Protein AF-A0A352A2P6-F1 (afdb_monomer_lite)

Foldseek 3Di:
DDDDDVVVVVVVVVVVVVVVVVPDDPPPDPPDDDDDDDDDDDDDDDDPDDPDCVDADPLLLQLLVLDDPLLLVLLVCQLVVPDASCVSCVVVVHHSVRSQVSSQVSCCVRVVGRQWDDDVGIHGPPVCSVSSCVSSVD

Structure (mmCIF, N/CA/C/O backbone):
data_AF-A0A352A2P6-F1
#
_entry.id   AF-A0A352A2P6-F1
#
loop_
_atom_site.group_PDB
_atom_site.id
_atom_site.type_symbol
_atom_site.label_atom_id
_atom_site.label_alt_id
_atom_site.label_comp_id
_atom_site.label_asym_id
_atom_site.label_entity_id
_atom_site.label_seq_id
_atom_site.pdbx_PDB_ins_code
_atom_site.Cartn_x
_atom_site.Cartn_y
_atom_site.Cartn_z
_atom_site.occupancy
_atom_site.B_iso_or_equiv
_atom_site.auth_seq_id
_atom_site.auth_comp_id
_atom_site.auth_asym_id
_atom_site.auth_atom_id
_atom_site.pdbx_PDB_model_num
ATOM 1 N N . MET A 1 1 ? -21.070 8.808 -50.508 1.00 51.44 1 MET A N 1
ATOM 2 C CA . MET A 1 1 ? -19.724 9.418 -50.577 1.00 51.44 1 MET A CA 1
ATOM 3 C C . MET A 1 1 ? -19.783 10.719 -49.804 1.00 51.44 1 MET A C 1
ATOM 5 O O . MET A 1 1 ? -20.612 11.552 -50.142 1.00 51.44 1 MET A O 1
ATOM 9 N N . VAL A 1 2 ? -19.013 10.852 -48.725 1.00 57.84 2 VAL A N 1
ATOM 10 C CA . VAL A 1 2 ? -18.949 12.101 -47.951 1.00 57.84 2 VAL A CA 1
ATOM 11 C C . VAL A 1 2 ? -17.943 13.009 -48.652 1.00 57.84 2 VAL A C 1
ATOM 13 O O . VAL A 1 2 ? -16.760 12.684 -48.700 1.00 57.84 2 VAL A O 1
ATOM 16 N N . SER A 1 3 ? -18.416 14.101 -49.248 1.00 70.00 3 SER A N 1
ATOM 17 C CA . SER A 1 3 ? -17.547 15.092 -49.886 1.00 70.00 3 SER A CA 1
ATOM 18 C C . SER A 1 3 ? -17.087 16.097 -48.835 1.00 70.00 3 SER A C 1
ATOM 20 O O . SER A 1 3 ? -17.895 16.839 -48.280 1.00 70.00 3 SER A O 1
ATOM 22 N N . VAL A 1 4 ? -15.790 16.086 -48.534 1.00 69.06 4 VAL A N 1
ATOM 23 C CA . VAL A 1 4 ? -15.173 17.003 -47.570 1.00 69.06 4 VAL A CA 1
ATOM 24 C C . VAL A 1 4 ? -15.085 18.391 -48.205 1.00 69.06 4 VAL A C 1
ATOM 26 O O . VAL A 1 4 ? -14.544 18.545 -49.297 1.00 69.06 4 VAL A O 1
ATOM 29 N N . ASN A 1 5 ? -15.636 19.404 -47.534 1.00 74.88 5 ASN A N 1
ATOM 30 C CA . ASN A 1 5 ? -15.560 20.788 -47.990 1.00 74.88 5 ASN A CA 1
ATOM 31 C C . ASN A 1 5 ? -14.163 21.352 -47.688 1.00 74.88 5 ASN A C 1
ATOM 33 O O . ASN A 1 5 ? -13.818 21.603 -46.531 1.00 74.88 5 ASN A O 1
ATOM 37 N N . GLU A 1 6 ? -13.368 21.545 -48.737 1.00 76.69 6 GLU A N 1
ATOM 38 C CA . GLU A 1 6 ? -11.965 21.963 -48.663 1.00 76.69 6 GLU A CA 1
ATOM 39 C C . GLU A 1 6 ? -11.782 23.320 -47.959 1.00 76.69 6 GLU A C 1
ATOM 41 O O . GLU A 1 6 ? -10.819 23.513 -47.218 1.00 76.69 6 GLU A O 1
ATOM 46 N N . LEU A 1 7 ? -12.754 24.231 -48.090 1.00 79.62 7 LEU A N 1
ATOM 47 C CA . LEU A 1 7 ? -12.721 25.540 -47.429 1.00 79.62 7 LEU A CA 1
ATOM 48 C C . LEU A 1 7 ? -12.891 25.428 -45.909 1.00 79.62 7 LEU A C 1
ATOM 50 O O . LEU A 1 7 ? -12.223 26.135 -45.155 1.00 79.62 7 LEU A O 1
ATOM 54 N N . ALA A 1 8 ? -13.755 24.517 -45.450 1.00 76.69 8 ALA A N 1
ATOM 55 C CA . ALA A 1 8 ? -13.942 24.258 -44.024 1.00 76.69 8 ALA A CA 1
ATOM 56 C C . ALA A 1 8 ? -12.700 23.586 -43.422 1.00 76.69 8 ALA A C 1
ATOM 58 O O . ALA A 1 8 ? -12.266 23.955 -42.333 1.00 76.69 8 ALA A O 1
ATOM 59 N N . LEU A 1 9 ? -12.085 22.660 -44.165 1.00 76.25 9 LEU A N 1
ATOM 60 C CA . LEU A 1 9 ? -10.858 21.987 -43.746 1.00 76.25 9 LEU A CA 1
ATOM 61 C C . LEU A 1 9 ? -9.687 22.972 -43.606 1.00 76.25 9 LEU A C 1
ATOM 63 O O . LEU A 1 9 ? -8.930 22.903 -42.639 1.00 76.25 9 LEU A O 1
ATOM 67 N N . ASN A 1 10 ? -9.565 23.920 -44.538 1.00 79.12 10 ASN A N 1
ATOM 68 C CA . ASN A 1 10 ? -8.521 24.941 -44.496 1.00 79.12 10 ASN A CA 1
ATOM 69 C C . ASN A 1 10 ? -8.717 25.906 -43.312 1.00 79.12 10 ASN A C 1
ATOM 71 O O . ASN A 1 10 ? -7.763 26.234 -42.611 1.00 79.12 10 ASN A O 1
ATOM 75 N N . LYS A 1 11 ? -9.968 26.275 -43.009 1.00 81.38 11 LYS A N 1
ATOM 76 C CA . LYS A 1 11 ? -10.287 27.107 -41.841 1.00 81.38 11 LYS A CA 1
ATOM 77 C C . LYS A 1 11 ? -9.906 26.427 -40.519 1.00 81.38 11 LYS A C 1
ATOM 79 O O . LYS A 1 11 ? -9.210 27.033 -39.711 1.00 81.38 11 LYS A O 1
ATOM 84 N N . ILE A 1 12 ? -10.261 25.149 -40.358 1.00 79.38 12 ILE A N 1
ATOM 85 C CA . ILE A 1 12 ? -9.892 24.351 -39.175 1.00 79.38 12 ILE A CA 1
ATOM 86 C C . ILE A 1 12 ? -8.365 24.243 -39.047 1.00 79.38 12 ILE A C 1
ATOM 88 O O . ILE A 1 12 ? -7.824 24.346 -37.948 1.00 79.38 12 ILE A O 1
ATOM 92 N N . ARG A 1 13 ? -7.651 24.075 -40.168 1.00 80.50 13 ARG A N 1
ATOM 93 C CA . ARG A 1 13 ? -6.183 23.997 -40.181 1.00 80.50 13 ARG A CA 1
ATOM 94 C C . ARG A 1 13 ? -5.528 25.291 -39.689 1.00 80.50 13 ARG A C 1
ATOM 96 O O . ARG A 1 13 ? -4.553 25.215 -38.950 1.00 80.50 13 ARG A O 1
ATOM 103 N N . LEU A 1 14 ? -6.051 26.453 -40.077 1.00 75.62 14 LEU A N 1
ATOM 104 C CA . LEU A 1 14 ? -5.532 27.753 -39.639 1.00 75.62 14 LEU A CA 1
ATOM 105 C C . LEU A 1 14 ? -5.829 28.024 -38.155 1.00 75.62 14 LEU A C 1
ATOM 107 O O . LEU A 1 14 ? -4.942 28.475 -37.436 1.00 75.62 14 LEU A O 1
ATOM 111 N N . GLU A 1 15 ? -7.033 27.691 -37.677 1.00 76.50 15 GLU A N 1
ATOM 112 C CA . GLU A 1 15 ? -7.405 27.843 -36.258 1.00 76.50 15 GLU A CA 1
ATOM 113 C C . GLU A 1 15 ? -6.580 26.926 -35.333 1.00 76.50 15 GLU A C 1
ATOM 115 O O . GLU A 1 15 ? -6.194 27.323 -34.230 1.00 76.50 15 GLU A O 1
ATOM 120 N N . ALA A 1 16 ? -6.244 25.716 -35.794 1.00 76.94 16 ALA A N 1
ATOM 121 C CA . ALA A 1 16 ? -5.379 24.801 -35.052 1.00 76.94 16 ALA A CA 1
ATOM 122 C C . ALA A 1 16 ? -3.936 25.325 -34.903 1.00 76.94 16 ALA A C 1
ATOM 124 O O . ALA A 1 16 ? -3.334 25.130 -33.848 1.00 76.94 16 ALA A O 1
ATOM 125 N N . ILE A 1 17 ? -3.393 26.008 -35.921 1.00 71.94 17 ILE A N 1
ATOM 126 C CA . ILE A 1 17 ? -2.036 26.588 -35.888 1.00 71.94 17 ILE A CA 1
ATOM 127 C C . ILE A 1 17 ? -1.944 27.713 -34.843 1.00 71.94 17 ILE A C 1
ATOM 129 O O . ILE A 1 17 ? -1.036 27.689 -34.016 1.00 71.94 17 ILE A O 1
ATOM 133 N N . ASP A 1 18 ? -2.915 28.634 -34.809 1.00 70.88 18 ASP A N 1
ATOM 134 C CA . ASP A 1 18 ? -2.925 29.757 -33.846 1.00 70.88 18 ASP A CA 1
ATOM 135 C C . ASP A 1 18 ? -2.977 29.276 -32.383 1.00 70.88 18 ASP A C 1
ATOM 137 O O . ASP A 1 18 ? -2.359 29.858 -31.488 1.00 70.88 18 ASP A O 1
ATOM 141 N N . THR A 1 19 ? -3.679 28.167 -32.130 1.00 70.00 19 THR A N 1
ATOM 142 C CA . THR A 1 19 ? -3.797 27.600 -30.779 1.00 70.00 19 THR A CA 1
ATOM 143 C C . THR A 1 19 ? -2.477 26.982 -30.298 1.00 70.00 19 THR A C 1
ATOM 145 O O . THR A 1 19 ? -2.146 27.096 -29.118 1.00 70.00 19 THR A O 1
ATOM 148 N N . GLN A 1 20 ? -1.694 26.361 -31.191 1.00 61.72 20 GLN A N 1
ATOM 149 C CA . GLN A 1 20 ? -0.406 25.749 -30.831 1.00 61.72 20 GLN A CA 1
ATOM 150 C C . GLN A 1 20 ? 0.675 26.788 -30.504 1.00 61.72 20 GLN A C 1
ATOM 152 O O . GLN A 1 20 ? 1.480 26.569 -29.597 1.00 61.72 20 GLN A O 1
ATOM 157 N N . GLU A 1 21 ? 0.668 27.941 -31.175 1.00 61.00 21 GLU A N 1
ATOM 158 C CA . GLU A 1 21 ? 1.630 29.012 -30.886 1.00 61.00 21 GLU A CA 1
ATOM 159 C C . GLU A 1 21 ? 1.379 29.657 -29.513 1.00 61.00 21 GLU A C 1
ATOM 161 O O . GLU A 1 21 ? 2.328 29.943 -28.785 1.00 61.00 21 GLU A O 1
ATOM 166 N N . LYS A 1 22 ? 0.116 29.803 -29.088 1.00 62.59 22 LYS A N 1
ATOM 167 C CA . LYS A 1 22 ? -0.232 30.344 -27.757 1.00 62.59 22 LYS A CA 1
ATOM 168 C C . LYS A 1 22 ? 0.037 29.390 -26.592 1.00 62.59 22 LYS A C 1
ATOM 170 O O . LYS A 1 22 ? 0.152 29.855 -25.460 1.00 62.59 22 LYS A O 1
ATOM 175 N N . LEU A 1 23 ? 0.127 28.083 -26.846 1.00 57.34 23 LEU A N 1
ATOM 176 C CA . LEU A 1 23 ? 0.447 27.073 -25.828 1.00 57.34 23 LEU A CA 1
ATOM 177 C C . LEU A 1 23 ? 1.949 26.777 -25.702 1.00 57.34 23 LEU A C 1
ATOM 179 O O . LEU A 1 23 ? 2.339 25.967 -24.862 1.00 57.34 23 LEU A O 1
ATOM 183 N N . SER A 1 24 ? 2.794 27.415 -26.513 1.00 52.03 24 SER A N 1
ATOM 184 C CA . SER A 1 24 ? 4.243 27.252 -26.408 1.00 52.03 24 SER A CA 1
ATOM 185 C C . SER A 1 24 ? 4.759 27.991 -25.172 1.00 52.03 24 SER A C 1
ATOM 187 O O . SER A 1 24 ? 4.946 29.206 -25.180 1.00 52.03 24 SER A O 1
ATOM 189 N N . ILE A 1 25 ? 4.970 27.247 -24.084 1.00 61.72 25 ILE A N 1
ATOM 190 C CA . ILE A 1 25 ? 5.683 27.732 -22.900 1.00 61.72 25 ILE A CA 1
ATOM 191 C C . ILE A 1 25 ? 7.129 28.002 -23.340 1.00 61.72 25 ILE A C 1
ATOM 193 O O . ILE A 1 25 ? 7.778 27.078 -23.833 1.00 61.72 25 ILE A O 1
ATOM 197 N N . PRO A 1 26 ? 7.661 29.230 -23.205 1.00 58.50 26 PRO A N 1
ATOM 198 C CA . PRO A 1 26 ? 9.073 29.452 -23.463 1.00 58.50 26 PRO A CA 1
ATOM 199 C C . PRO A 1 26 ? 9.874 28.592 -22.485 1.00 58.50 26 PRO A C 1
ATOM 201 O O . PRO A 1 26 ? 9.737 28.744 -21.270 1.00 58.50 26 PRO A O 1
ATOM 204 N N . GLU A 1 27 ? 10.717 27.701 -23.009 1.00 60.84 27 GLU A N 1
ATOM 205 C CA . GLU A 1 27 ? 11.711 26.973 -22.220 1.00 60.84 27 GLU A CA 1
ATOM 206 C C . GLU A 1 27 ? 12.793 27.959 -21.771 1.00 60.84 27 GLU A C 1
ATOM 208 O O . GLU A 1 27 ? 13.907 28.023 -22.292 1.00 60.84 27 GLU A O 1
ATOM 213 N N . ASN A 1 28 ? 12.437 28.797 -20.801 1.00 51.72 28 ASN A N 1
ATOM 214 C CA . ASN A 1 28 ? 13.375 29.631 -20.086 1.00 51.72 28 ASN A CA 1
ATOM 215 C C . ASN A 1 28 ? 14.157 28.725 -19.136 1.00 51.72 28 ASN A C 1
ATOM 217 O O . ASN A 1 28 ? 13.788 28.577 -17.976 1.00 51.72 28 ASN A O 1
ATOM 221 N N . ASN A 1 29 ? 15.192 28.090 -19.690 1.00 53.66 29 ASN A N 1
ATOM 222 C CA . ASN A 1 29 ? 16.421 27.656 -19.034 1.00 53.66 29 ASN A CA 1
ATOM 223 C C . ASN A 1 29 ? 16.285 27.534 -17.505 1.00 53.66 29 ASN A C 1
ATOM 225 O O . ASN A 1 29 ? 16.701 28.434 -16.769 1.00 53.66 29 ASN A O 1
ATOM 229 N N . ILE A 1 30 ? 15.690 26.432 -17.028 1.00 48.19 30 ILE A N 1
ATOM 230 C CA . ILE A 1 30 ? 15.836 26.021 -15.629 1.00 48.19 30 ILE A CA 1
ATOM 231 C C . ILE A 1 30 ? 17.295 25.591 -15.502 1.00 48.19 30 ILE A C 1
ATOM 233 O O . ILE A 1 30 ? 17.663 24.430 -15.679 1.00 48.19 30 ILE A O 1
ATOM 237 N N . GLN A 1 31 ? 18.150 26.578 -15.260 1.00 42.69 31 GLN A N 1
ATOM 238 C CA . GLN A 1 31 ? 19.460 26.330 -14.712 1.00 42.69 31 GLN A CA 1
ATOM 239 C C . GLN A 1 31 ? 19.239 25.603 -13.393 1.00 42.69 31 GLN A C 1
ATOM 241 O O . GLN A 1 31 ? 18.505 26.058 -12.519 1.00 42.69 31 GLN A O 1
ATOM 246 N N . MET A 1 32 ? 19.877 24.447 -13.293 1.00 51.69 32 MET A N 1
ATOM 247 C CA . MET A 1 32 ? 20.247 23.812 -12.045 1.00 51.69 32 MET A CA 1
ATOM 248 C C . MET A 1 32 ? 20.764 24.885 -11.074 1.00 51.69 32 MET A C 1
ATOM 250 O O . MET A 1 32 ? 21.840 25.441 -11.279 1.00 51.69 32 MET A O 1
ATOM 254 N N . ILE A 1 33 ? 19.993 25.193 -10.033 1.00 42.88 33 ILE A N 1
ATOM 255 C CA . ILE A 1 33 ? 20.474 25.956 -8.881 1.00 42.88 33 ILE A CA 1
ATOM 256 C C . ILE A 1 33 ? 19.888 25.313 -7.622 1.00 42.88 33 ILE A C 1
ATOM 258 O O . ILE A 1 33 ? 18.664 25.219 -7.506 1.00 42.88 33 ILE A O 1
ATOM 262 N N . PRO A 1 34 ? 20.729 24.844 -6.685 1.00 48.72 34 PRO A N 1
ATOM 263 C CA . PRO A 1 34 ? 20.264 24.381 -5.392 1.00 48.72 34 PRO A CA 1
ATOM 264 C C . PRO A 1 34 ? 19.812 25.610 -4.603 1.00 48.72 34 PRO A C 1
ATOM 266 O O . PRO A 1 34 ? 20.616 26.493 -4.310 1.00 48.72 34 PRO A O 1
ATOM 269 N N . ILE A 1 35 ? 18.529 25.689 -4.260 1.00 39.94 35 ILE A N 1
ATOM 270 C CA . ILE A 1 35 ? 18.044 26.728 -3.349 1.00 39.94 35 ILE A CA 1
ATOM 271 C C . ILE A 1 35 ? 18.235 26.207 -1.926 1.00 39.94 35 ILE A C 1
ATOM 273 O O . ILE A 1 35 ? 17.332 25.661 -1.302 1.00 39.94 35 ILE A O 1
ATOM 277 N N . PHE A 1 36 ? 19.465 26.365 -1.443 1.00 46.50 36 PHE A N 1
ATOM 278 C CA . PHE A 1 36 ? 19.726 26.642 -0.037 1.00 46.50 36 PHE A CA 1
ATOM 279 C C . PHE A 1 36 ? 19.699 28.160 0.159 1.00 46.50 36 PHE A C 1
ATOM 281 O O . PHE A 1 36 ? 20.408 28.877 -0.546 1.00 46.50 36 PHE A O 1
ATOM 288 N N . SER A 1 37 ? 18.898 28.624 1.118 1.00 39.31 37 SER A N 1
ATOM 289 C CA . SER A 1 37 ? 19.118 29.785 2.004 1.00 39.31 37 SER A CA 1
ATOM 290 C C . SER A 1 37 ? 17.928 29.793 2.984 1.00 39.31 37 SER A C 1
ATOM 292 O O . SER A 1 37 ? 16.806 30.028 2.545 1.00 39.31 37 SER A O 1
ATOM 294 N N . ASN A 1 38 ? 18.033 29.261 4.212 1.00 45.50 38 ASN A N 1
ATOM 295 C CA . ASN A 1 38 ? 18.732 29.804 5.401 1.00 45.50 38 ASN A CA 1
ATOM 296 C C . ASN A 1 38 ? 18.040 31.125 5.834 1.00 45.50 38 ASN A C 1
ATOM 298 O O . ASN A 1 38 ? 17.847 31.981 4.982 1.00 45.50 38 ASN A O 1
ATOM 302 N N . GLU A 1 39 ? 17.586 31.404 7.063 1.00 45.28 39 GLU A N 1
ATOM 303 C CA . GLU A 1 39 ? 17.899 31.019 8.460 1.00 45.28 39 GLU A CA 1
ATOM 304 C C . GLU A 1 39 ? 16.595 31.277 9.281 1.00 45.28 39 GLU A C 1
ATOM 306 O O . GLU A 1 39 ? 15.749 32.050 8.841 1.00 45.28 39 GLU A O 1
ATOM 311 N N . ASP A 1 40 ? 16.222 30.649 10.400 1.00 44.69 40 ASP A N 1
ATOM 312 C CA . ASP A 1 40 ? 16.944 30.245 11.603 1.00 44.69 40 ASP A CA 1
ATOM 313 C C . ASP A 1 40 ? 16.119 29.174 12.345 1.00 44.69 40 ASP A C 1
ATOM 315 O O . ASP A 1 40 ? 14.967 29.430 12.698 1.00 44.69 40 ASP A O 1
ATOM 319 N N . LYS A 1 41 ? 16.709 28.009 12.644 1.00 42.75 41 LYS A N 1
ATOM 320 C CA . LYS A 1 41 ? 16.831 27.473 14.018 1.00 42.75 41 LYS A CA 1
ATOM 321 C C . LYS A 1 41 ? 17.586 26.142 13.984 1.00 42.75 41 LYS A C 1
ATOM 323 O O . LYS A 1 41 ? 17.022 25.090 13.716 1.00 42.75 41 LYS A O 1
ATOM 328 N N . ALA A 1 42 ? 18.882 26.264 14.248 1.00 46.47 42 ALA A N 1
ATOM 329 C CA . ALA A 1 42 ? 19.842 25.249 14.667 1.00 46.47 42 ALA A CA 1
ATOM 330 C C . ALA A 1 42 ? 19.307 23.825 14.913 1.00 46.47 42 ALA A C 1
ATOM 332 O O . ALA A 1 42 ? 18.614 23.595 15.903 1.00 46.47 42 ALA A O 1
ATOM 333 N N . LEU A 1 43 ? 19.795 22.863 14.123 1.00 38.84 43 LEU A N 1
ATOM 334 C CA . LEU A 1 43 ? 20.620 21.784 14.672 1.00 38.84 43 LEU A CA 1
ATOM 335 C C . LEU A 1 43 ? 21.389 21.073 13.551 1.00 38.84 43 LEU A C 1
ATOM 337 O O . LEU A 1 43 ? 20.815 20.374 12.721 1.00 38.84 43 LEU A O 1
ATOM 341 N N . SER A 1 44 ? 22.704 21.263 13.550 1.00 48.69 44 SER A N 1
ATOM 342 C CA . SER A 1 44 ? 23.640 20.383 12.864 1.00 48.69 44 SER A CA 1
ATOM 343 C C . SER A 1 44 ? 23.624 19.023 13.547 1.00 48.69 44 SER A C 1
ATOM 345 O O . SER A 1 44 ? 23.891 18.952 14.744 1.00 48.69 44 SER A O 1
ATOM 347 N N . VAL A 1 45 ? 23.399 17.961 12.781 1.00 44.00 45 VAL A N 1
ATOM 348 C CA . VAL A 1 45 ? 24.124 16.709 12.996 1.00 44.00 45 VAL A CA 1
ATOM 349 C C . VAL A 1 45 ? 24.335 16.053 11.638 1.00 44.00 45 VAL A C 1
ATOM 351 O O . VAL A 1 45 ? 23.433 15.503 11.016 1.00 44.00 45 VAL A O 1
ATOM 354 N N . GLU A 1 46 ? 25.558 16.222 11.158 1.00 49.06 46 GLU A N 1
ATOM 355 C CA . GLU A 1 46 ? 26.309 15.185 10.472 1.00 49.06 46 GLU A CA 1
ATOM 356 C C . GLU A 1 46 ? 25.916 13.768 10.925 1.00 49.06 46 GLU A C 1
ATOM 358 O O . GLU A 1 46 ? 26.016 13.443 12.105 1.00 49.06 46 GLU A O 1
ATOM 363 N N . ASP A 1 47 ? 25.530 12.910 9.979 1.00 40.03 47 ASP A N 1
ATOM 364 C CA . ASP A 1 47 ? 25.881 11.497 10.085 1.00 40.03 47 ASP A CA 1
ATOM 365 C C . ASP A 1 47 ? 26.107 10.880 8.701 1.00 40.03 47 ASP A C 1
ATOM 367 O O . ASP A 1 47 ? 25.197 10.471 7.979 1.00 40.03 47 ASP A O 1
ATOM 371 N N . SER A 1 48 ? 27.383 10.836 8.326 1.00 57.69 48 SER A N 1
ATOM 372 C CA . SER A 1 48 ? 27.886 9.796 7.442 1.00 57.69 48 SER A CA 1
ATOM 373 C C . SER A 1 48 ? 27.943 8.490 8.233 1.00 57.69 48 SER A C 1
ATOM 375 O O . SER A 1 48 ? 28.984 8.197 8.802 1.00 57.69 48 SER A O 1
ATOM 377 N N . CYS A 1 49 ? 26.884 7.683 8.228 1.00 33.78 49 CYS A N 1
ATOM 378 C CA . CYS A 1 49 ? 26.925 6.287 8.682 1.00 33.78 49 CYS A CA 1
ATOM 379 C C . CYS A 1 49 ? 25.844 5.481 7.940 1.00 33.78 49 CYS A C 1
ATOM 381 O O . CYS A 1 49 ? 24.734 5.946 7.737 1.00 33.78 49 CYS A O 1
ATOM 383 N N . ALA A 1 50 ? 26.041 4.249 7.495 1.00 40.91 50 ALA A N 1
ATOM 384 C CA . ALA A 1 50 ? 27.180 3.368 7.605 1.00 40.91 50 ALA A CA 1
ATOM 385 C C . ALA A 1 50 ? 27.112 2.363 6.449 1.00 40.91 50 ALA A C 1
ATOM 387 O O . ALA A 1 50 ? 26.041 1.936 6.007 1.00 40.91 50 ALA A O 1
ATOM 388 N N . ALA A 1 51 ? 28.292 1.970 5.989 1.00 46.84 51 ALA A N 1
ATOM 389 C CA . ALA A 1 51 ? 28.514 0.819 5.143 1.00 46.84 51 ALA A CA 1
ATOM 390 C C . ALA A 1 51 ? 27.891 -0.446 5.766 1.00 46.84 51 ALA A C 1
ATOM 392 O O . ALA A 1 51 ? 28.458 -1.026 6.684 1.00 46.84 51 ALA A O 1
ATOM 393 N N . ASN A 1 52 ? 26.712 -0.842 5.275 1.00 45.00 52 ASN A N 1
ATOM 394 C CA . ASN A 1 52 ? 26.193 -2.220 5.280 1.00 45.00 52 ASN A CA 1
ATOM 395 C C . ASN A 1 52 ? 24.914 -2.343 4.425 1.00 45.00 52 ASN A C 1
ATOM 397 O O . ASN A 1 52 ? 23.906 -2.904 4.838 1.00 45.00 52 ASN A O 1
ATOM 401 N N . LYS A 1 53 ? 24.925 -1.784 3.210 1.00 47.91 53 LYS A N 1
ATOM 402 C CA . LYS A 1 53 ? 23.766 -1.791 2.295 1.00 47.91 53 LYS A CA 1
ATOM 403 C C . LYS A 1 53 ? 24.039 -2.485 0.964 1.00 47.91 53 LYS A C 1
ATOM 405 O O . LYS A 1 53 ? 23.401 -2.189 -0.035 1.00 47.91 53 LYS A 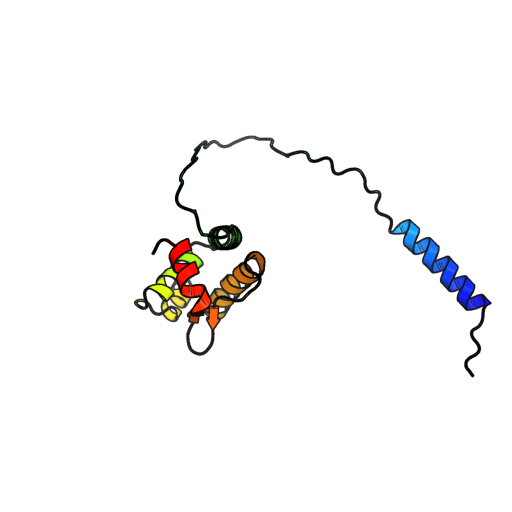O 1
ATOM 410 N N . SER A 1 54 ? 24.985 -3.420 0.932 1.00 45.34 54 SER A N 1
ATOM 411 C CA . SER A 1 54 ? 25.527 -3.968 -0.320 1.00 45.34 54 SER A CA 1
ATOM 412 C C . SER A 1 54 ? 24.576 -4.888 -1.117 1.00 45.34 54 SER A C 1
ATOM 414 O O . SER A 1 54 ? 25.046 -5.630 -1.973 1.00 45.34 54 SER A O 1
ATOM 416 N N . SER A 1 55 ? 23.260 -4.856 -0.875 1.00 54.41 55 SER A N 1
ATOM 417 C CA . SER A 1 55 ? 22.281 -5.594 -1.690 1.00 54.41 55 SER A CA 1
ATOM 418 C C . SER A 1 55 ? 20.862 -5.003 -1.720 1.00 54.41 55 SER A C 1
ATOM 420 O O . SER A 1 55 ? 19.999 -5.578 -2.383 1.00 54.41 55 SER A O 1
ATOM 422 N N . LEU A 1 56 ? 20.574 -3.896 -1.021 1.00 59.38 56 LEU A N 1
ATOM 423 C CA . LEU A 1 56 ? 19.226 -3.317 -1.029 1.00 59.38 56 LEU A CA 1
ATOM 424 C C . LEU A 1 56 ? 19.138 -2.223 -2.087 1.00 59.38 56 LEU A C 1
ATOM 426 O O . LEU A 1 56 ? 19.824 -1.211 -1.997 1.00 59.38 56 LEU A O 1
ATOM 430 N N . SER A 1 57 ? 18.275 -2.442 -3.076 1.00 73.50 57 SER A N 1
ATOM 431 C CA . SER A 1 57 ? 17.935 -1.463 -4.108 1.00 73.50 57 SER A CA 1
ATOM 432 C C . SER A 1 57 ? 17.477 -0.141 -3.491 1.00 73.50 57 SER A C 1
ATOM 434 O O . SER A 1 57 ? 16.661 -0.146 -2.563 1.00 73.50 57 SER A O 1
ATOM 436 N N . ASP A 1 58 ? 17.945 0.974 -4.057 1.00 82.81 58 ASP A N 1
ATOM 437 C CA . ASP A 1 58 ? 17.622 2.343 -3.628 1.00 82.81 58 ASP A CA 1
ATOM 438 C C . ASP A 1 58 ? 16.112 2.576 -3.484 1.00 82.81 58 ASP A C 1
ATOM 440 O O . ASP A 1 58 ? 15.658 3.253 -2.565 1.00 82.81 58 ASP A O 1
ATOM 444 N N . THR A 1 59 ? 15.317 1.911 -4.320 1.00 89.31 59 THR A N 1
ATOM 445 C CA . THR A 1 59 ? 13.855 1.913 -4.282 1.00 89.31 59 THR A CA 1
ATOM 446 C C . THR A 1 59 ? 13.262 1.510 -2.929 1.00 89.31 59 THR A C 1
ATOM 448 O O . THR A 1 59 ? 12.386 2.190 -2.403 1.00 89.31 59 THR A O 1
ATOM 451 N N . TRP A 1 60 ? 13.760 0.428 -2.329 1.00 89.75 60 TRP A N 1
ATOM 452 C CA . TRP A 1 60 ? 13.255 -0.101 -1.055 1.00 89.75 60 TRP A CA 1
ATOM 453 C C . TRP A 1 60 ? 13.663 0.772 0.133 1.00 89.75 60 TRP A C 1
ATOM 455 O O . TRP A 1 60 ? 12.967 0.851 1.145 1.00 89.75 60 TRP A O 1
ATOM 465 N N . ILE A 1 61 ? 14.793 1.460 -0.004 1.00 88.88 61 ILE A N 1
ATOM 466 C CA . ILE A 1 61 ? 15.277 2.430 0.972 1.00 88.88 61 ILE A CA 1
ATOM 467 C C . ILE A 1 61 ? 14.394 3.676 0.942 1.00 88.88 61 ILE A C 1
ATOM 469 O O . ILE A 1 61 ? 13.983 4.150 1.998 1.00 88.88 61 ILE A O 1
ATOM 473 N N . SER A 1 62 ? 14.083 4.176 -0.254 1.00 90.31 62 SER A N 1
ATOM 474 C CA . SER A 1 62 ? 13.154 5.290 -0.445 1.00 90.31 62 SER A CA 1
ATOM 475 C C . SER A 1 62 ? 11.764 4.953 0.085 1.00 90.31 62 SER A C 1
ATOM 477 O O . SER A 1 62 ? 11.222 5.732 0.861 1.00 90.31 62 SER A O 1
ATOM 479 N N . PHE A 1 63 ? 11.254 3.753 -0.216 1.00 92.62 63 PHE A N 1
ATOM 480 C CA . PHE A 1 63 ? 10.005 3.247 0.352 1.00 92.62 63 PHE A CA 1
ATOM 481 C C . PHE A 1 63 ? 10.024 3.268 1.886 1.00 92.62 63 PHE A C 1
ATOM 483 O O . PHE A 1 63 ? 9.143 3.863 2.498 1.00 92.62 63 PHE A 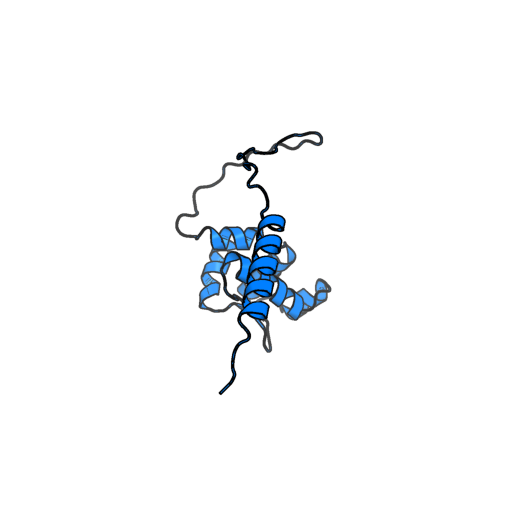O 1
ATOM 490 N N . LYS A 1 64 ? 11.072 2.722 2.523 1.00 90.88 64 LYS A N 1
ATOM 491 C CA . LYS A 1 64 ? 11.219 2.771 3.988 1.00 90.88 64 LYS A CA 1
ATOM 492 C C . LYS A 1 64 ? 11.167 4.202 4.532 1.00 90.88 64 LYS A C 1
ATOM 494 O O . LYS A 1 64 ? 10.547 4.433 5.563 1.00 90.88 64 LYS A O 1
ATOM 499 N N . ASN A 1 65 ? 11.833 5.141 3.864 1.00 90.88 65 ASN A N 1
ATOM 500 C CA . ASN A 1 65 ? 11.885 6.540 4.290 1.00 90.88 65 ASN A CA 1
ATOM 501 C C . ASN A 1 65 ? 10.552 7.280 4.087 1.00 90.88 65 ASN A C 1
ATOM 503 O O . ASN A 1 65 ? 10.305 8.264 4.777 1.00 90.88 65 ASN A O 1
ATOM 507 N N . ALA A 1 66 ? 9.711 6.827 3.155 1.00 92.56 66 ALA A N 1
ATOM 508 C CA . ALA A 1 66 ? 8.377 7.377 2.928 1.00 92.56 66 ALA A CA 1
ATOM 509 C C . ALA A 1 66 ? 7.341 6.871 3.944 1.00 92.56 66 ALA A C 1
ATOM 511 O O . ALA A 1 66 ? 6.294 7.499 4.131 1.00 92.56 66 ALA A O 1
ATOM 512 N N . LEU A 1 67 ? 7.606 5.740 4.605 1.00 92.44 67 LEU A N 1
ATOM 513 C CA . LEU A 1 67 ? 6.710 5.182 5.611 1.00 92.44 67 LEU A CA 1
ATOM 514 C C . LEU A 1 67 ? 6.706 6.015 6.899 1.00 92.44 67 LEU A C 1
ATOM 516 O O . LEU A 1 67 ? 7.737 6.452 7.406 1.00 92.44 67 LEU A O 1
ATOM 520 N N . ASN A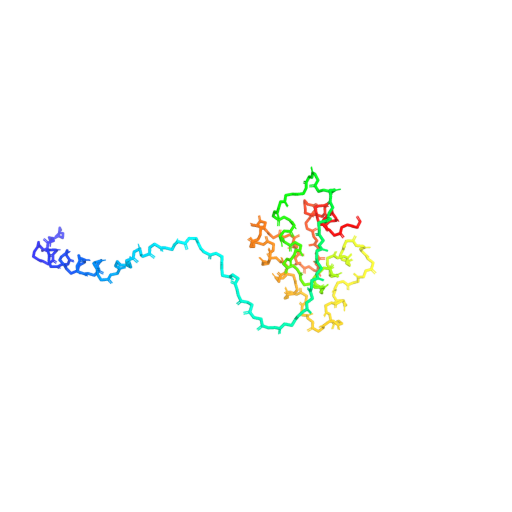 1 68 ? 5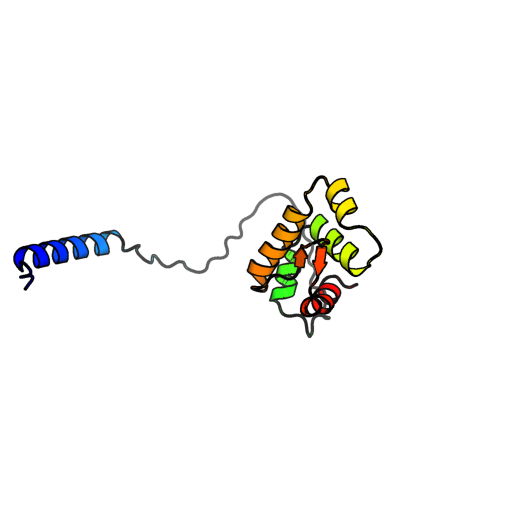.516 6.174 7.467 1.00 91.88 68 ASN A N 1
ATOM 521 C CA . ASN A 1 68 ? 5.304 6.789 8.767 1.00 91.88 68 ASN A CA 1
ATOM 522 C C . ASN A 1 68 ? 5.650 5.814 9.897 1.00 91.88 68 ASN A C 1
ATOM 524 O O . ASN A 1 68 ? 5.630 4.595 9.731 1.00 91.88 68 ASN A O 1
ATOM 528 N N . GLU A 1 69 ? 5.866 6.345 11.100 1.00 90.12 69 GLU A N 1
ATOM 529 C CA . GLU A 1 69 ? 6.151 5.524 12.281 1.00 90.12 69 GLU A CA 1
ATOM 530 C C . GLU A 1 69 ? 5.057 4.472 12.548 1.00 90.12 69 GLU A C 1
ATOM 532 O O . GLU A 1 69 ? 5.358 3.330 12.895 1.00 90.12 69 GLU A O 1
ATOM 537 N N . ILE A 1 70 ? 3.789 4.834 12.337 1.00 90.56 70 ILE A N 1
ATOM 538 C CA . ILE A 1 70 ? 2.645 3.927 12.504 1.00 90.56 70 ILE A CA 1
ATOM 539 C C . ILE A 1 70 ? 2.710 2.775 11.493 1.00 90.56 70 ILE A C 1
ATOM 541 O O . ILE A 1 70 ? 2.515 1.623 11.868 1.00 90.56 70 ILE A O 1
ATOM 545 N N . GLU A 1 71 ? 3.041 3.062 10.236 1.00 92.25 71 GLU A N 1
ATOM 546 C CA . GLU A 1 71 ? 3.130 2.068 9.159 1.00 92.25 71 GLU A CA 1
ATOM 547 C C . GLU A 1 71 ? 4.334 1.137 9.351 1.00 92.25 71 GLU A C 1
ATOM 549 O O . GLU A 1 71 ? 4.226 -0.075 9.184 1.00 92.25 71 GLU A O 1
ATOM 554 N N . ILE A 1 72 ? 5.474 1.676 9.793 1.00 90.88 72 ILE A N 1
ATOM 555 C CA . ILE A 1 72 ? 6.658 0.886 10.157 1.00 90.88 72 ILE A CA 1
ATOM 556 C C . ILE A 1 72 ? 6.327 -0.075 11.305 1.00 90.88 72 ILE A C 1
ATOM 558 O O . ILE A 1 72 ? 6.684 -1.257 11.260 1.00 90.88 72 ILE A O 1
ATOM 562 N N . ARG A 1 73 ? 5.625 0.411 12.336 1.00 90.00 73 ARG A N 1
ATOM 563 C CA . ARG A 1 73 ? 5.162 -0.421 13.456 1.00 90.00 73 ARG A CA 1
ATOM 564 C C . ARG A 1 73 ? 4.146 -1.469 12.997 1.00 90.00 73 ARG A C 1
ATOM 566 O O . ARG A 1 73 ? 4.230 -2.605 13.454 1.00 90.00 73 ARG A O 1
ATOM 573 N N . ALA A 1 74 ? 3.251 -1.120 12.075 1.00 89.75 74 ALA A N 1
ATOM 574 C CA . ALA A 1 74 ? 2.286 -2.038 11.476 1.00 89.75 74 ALA A CA 1
ATOM 575 C C . ALA A 1 74 ? 2.979 -3.181 10.716 1.00 89.75 74 ALA A C 1
ATOM 577 O O . ALA A 1 74 ? 2.718 -4.350 10.989 1.00 89.75 74 ALA A O 1
ATOM 578 N N . LEU A 1 75 ? 3.928 -2.860 9.832 1.00 90.06 75 LEU A N 1
ATOM 579 C CA . LEU A 1 75 ? 4.725 -3.855 9.105 1.00 90.06 75 LEU A CA 1
ATOM 580 C C . LEU A 1 75 ? 5.558 -4.724 10.055 1.00 90.06 75 LEU A C 1
ATOM 582 O O . LEU A 1 75 ? 5.646 -5.937 9.877 1.00 90.06 75 LEU A O 1
ATOM 586 N N . SER A 1 76 ? 6.121 -4.130 11.107 1.00 88.94 76 SER A N 1
ATOM 587 C CA . SER A 1 76 ? 6.850 -4.881 12.135 1.00 88.94 76 SER A CA 1
ATOM 588 C C . SER A 1 76 ? 5.932 -5.854 12.887 1.00 88.94 76 SER A C 1
ATOM 590 O O . SER A 1 76 ? 6.321 -6.994 13.138 1.00 88.94 76 SER A O 1
ATOM 592 N N . ALA A 1 77 ? 4.705 -5.434 13.211 1.00 88.31 77 ALA A N 1
ATOM 593 C CA . ALA A 1 77 ? 3.702 -6.281 13.854 1.00 88.31 77 ALA A CA 1
ATOM 594 C C . ALA A 1 77 ? 3.279 -7.455 12.955 1.00 88.31 77 ALA A C 1
ATOM 596 O O . ALA A 1 77 ? 3.206 -8.588 13.434 1.00 88.31 77 ALA A O 1
ATOM 597 N N . LEU A 1 78 ? 3.085 -7.199 11.656 1.00 88.00 78 LEU A N 1
ATOM 598 C CA . LEU A 1 78 ? 2.787 -8.228 10.656 1.00 88.00 78 LEU A CA 1
ATOM 599 C C . LEU A 1 78 ? 3.892 -9.282 10.555 1.00 88.00 78 LEU A C 1
ATOM 601 O O . LEU A 1 78 ? 3.615 -10.480 10.533 1.00 88.00 78 LEU A O 1
ATOM 605 N N . LEU A 1 79 ? 5.152 -8.846 10.520 1.00 86.94 79 LEU A N 1
ATOM 606 C CA . LEU A 1 79 ? 6.297 -9.745 10.379 1.00 86.94 79 LEU A CA 1
ATOM 607 C C . LEU A 1 79 ? 6.523 -10.631 11.606 1.00 86.94 79 LEU A C 1
ATOM 609 O O . LEU A 1 79 ? 6.974 -11.767 11.458 1.00 86.94 79 LEU A O 1
ATOM 613 N N . GLN A 1 80 ? 6.213 -10.123 12.800 1.00 82.25 80 GLN A N 1
ATOM 614 C CA . GLN A 1 80 ? 6.404 -10.843 14.060 1.00 82.25 80 GLN A CA 1
ATOM 615 C C . GLN A 1 80 ? 5.253 -11.805 14.397 1.00 82.25 80 GLN A C 1
ATOM 617 O O . GLN A 1 80 ? 5.380 -12.556 15.361 1.00 82.25 80 GLN A O 1
ATOM 622 N N . SER A 1 81 ? 4.136 -11.784 13.652 1.00 69.88 81 SER A N 1
ATOM 623 C CA . SER A 1 81 ? 2.942 -12.631 13.863 1.00 69.88 81 SER A CA 1
ATOM 624 C C . SER A 1 81 ? 2.380 -12.638 15.298 1.00 69.88 81 SER A C 1
ATOM 626 O O . SER A 1 81 ? 1.607 -13.520 15.656 1.00 69.88 81 SER A O 1
ATOM 628 N N . ASN A 1 82 ? 2.774 -11.678 16.140 1.00 62.53 82 ASN A N 1
ATOM 629 C CA . ASN A 1 82 ? 2.514 -11.694 17.584 1.00 62.53 82 ASN A CA 1
ATOM 630 C C . ASN A 1 82 ? 1.425 -10.694 18.002 1.00 62.53 82 ASN A C 1
ATOM 632 O O . ASN A 1 82 ? 0.952 -10.714 19.134 1.00 62.53 82 ASN A O 1
ATOM 636 N N . ARG A 1 83 ? 1.040 -9.781 17.108 1.00 70.69 83 ARG A N 1
ATOM 637 C CA . ARG A 1 83 ? 0.047 -8.748 17.397 1.00 70.69 83 ARG A CA 1
ATOM 638 C C . ARG A 1 83 ? -0.996 -8.733 16.290 1.00 70.69 83 ARG A C 1
ATOM 640 O O . ARG A 1 83 ? -0.639 -8.679 15.115 1.00 70.69 83 ARG A O 1
ATOM 647 N N . ASP A 1 84 ? -2.268 -8.750 16.677 1.00 83.19 84 ASP A N 1
ATOM 648 C CA . ASP A 1 84 ? -3.374 -8.576 15.743 1.00 83.19 84 ASP A CA 1
ATOM 649 C C . ASP A 1 84 ? -3.295 -7.188 15.107 1.00 83.19 84 ASP A C 1
ATOM 651 O O . ASP A 1 84 ? -3.442 -6.157 15.768 1.00 83.19 84 ASP A O 1
ATOM 655 N N . ILE A 1 85 ? -3.067 -7.163 13.797 1.00 86.38 85 ILE A N 1
ATOM 656 C CA . ILE A 1 85 ? -2.961 -5.922 13.028 1.00 86.38 85 ILE A CA 1
ATOM 657 C C . ILE A 1 85 ? -4.264 -5.114 13.055 1.00 86.38 85 ILE A C 1
ATOM 659 O O . ILE A 1 85 ? -4.228 -3.886 13.074 1.00 86.38 85 ILE A O 1
ATOM 663 N N . LYS A 1 86 ? -5.406 -5.808 13.155 1.00 85.69 86 LYS A N 1
ATOM 664 C CA . LYS A 1 86 ? -6.733 -5.210 13.354 1.00 85.69 86 LYS A CA 1
ATOM 665 C C . LYS A 1 86 ? -6.773 -4.390 14.641 1.00 85.69 86 LYS A C 1
ATOM 667 O O . LYS A 1 86 ? -7.080 -3.206 14.605 1.00 85.69 86 LYS A O 1
ATOM 672 N N . GLN A 1 87 ? -6.342 -4.991 15.751 1.00 87.06 87 GLN A N 1
ATOM 673 C CA . GLN A 1 87 ? -6.286 -4.311 17.043 1.00 87.06 87 GLN A CA 1
ATOM 674 C C . GLN A 1 87 ? -5.308 -3.130 17.021 1.00 87.06 87 GLN A C 1
ATOM 676 O O . GLN A 1 87 ? -5.602 -2.084 17.588 1.00 87.06 87 GLN A O 1
ATOM 681 N N . PHE A 1 88 ? -4.162 -3.266 16.345 1.00 88.69 88 PHE A N 1
ATOM 682 C CA . PHE A 1 88 ? -3.224 -2.154 16.180 1.00 88.69 88 PHE A CA 1
ATOM 683 C C . PHE A 1 88 ? -3.856 -0.975 15.424 1.00 88.69 88 PHE A C 1
ATOM 685 O O . PHE A 1 88 ? -3.678 0.171 15.834 1.00 88.69 88 PHE A O 1
ATOM 692 N N . ALA A 1 89 ? -4.586 -1.239 14.340 1.00 88.38 89 ALA A N 1
ATOM 693 C CA . ALA A 1 89 ? -5.265 -0.202 13.570 1.00 88.38 89 ALA A CA 1
ATOM 694 C C . ALA A 1 89 ? -6.340 0.503 14.424 1.00 88.38 89 ALA A C 1
ATOM 696 O O . ALA A 1 89 ? -6.318 1.732 14.545 1.00 88.38 89 ALA A O 1
ATOM 697 N N . ASP A 1 90 ? -7.166 -0.275 15.133 1.00 88.75 90 ASP A N 1
ATOM 698 C CA . ASP A 1 90 ? -8.198 0.230 16.047 1.00 88.75 90 ASP A CA 1
ATOM 699 C C . ASP A 1 90 ? -7.608 1.091 17.182 1.00 88.75 90 ASP A C 1
ATOM 701 O O . ASP A 1 90 ? -8.121 2.171 17.477 1.00 88.75 90 ASP A O 1
ATOM 705 N N . GLU A 1 91 ? -6.497 0.659 17.794 1.00 89.62 91 GLU A N 1
ATOM 706 C CA . GLU A 1 91 ? -5.783 1.401 18.849 1.00 89.62 91 GLU A CA 1
ATOM 707 C C . GLU A 1 91 ? -5.258 2.759 18.365 1.00 89.62 91 GLU A C 1
ATOM 709 O O . GLU A 1 91 ? -5.237 3.726 19.128 1.00 89.62 91 GLU A O 1
ATOM 714 N N . ASN A 1 92 ? -4.828 2.836 17.104 1.00 87.38 92 ASN A N 1
ATOM 715 C CA . ASN A 1 92 ? -4.335 4.070 16.495 1.00 87.38 92 ASN A CA 1
ATOM 716 C C . ASN A 1 92 ? -5.464 4.910 15.867 1.00 87.38 92 ASN A C 1
ATOM 718 O O . ASN A 1 92 ? -5.192 5.997 15.359 1.00 87.38 92 ASN A O 1
ATOM 722 N N . GLY A 1 93 ? -6.719 4.444 15.918 1.00 88.88 93 GLY A N 1
ATOM 723 C CA . GLY A 1 93 ? -7.876 5.134 15.345 1.00 88.88 93 GLY A CA 1
ATOM 724 C C . GLY A 1 93 ? -7.866 5.187 13.815 1.00 88.88 93 GLY A C 1
ATOM 725 O O . GLY A 1 93 ? -8.409 6.128 13.236 1.00 88.88 93 GLY A O 1
ATOM 726 N N . ILE A 1 94 ? -7.222 4.215 13.164 1.00 89.56 94 ILE A N 1
ATOM 727 C CA . ILE A 1 94 ? -7.080 4.132 11.707 1.00 89.56 94 ILE A CA 1
ATOM 728 C C . ILE A 1 94 ? -7.807 2.877 11.225 1.00 89.56 94 ILE A C 1
ATOM 730 O O . ILE A 1 94 ? -7.701 1.818 11.835 1.00 89.56 94 ILE A O 1
ATOM 734 N N . MET A 1 95 ? -8.540 2.983 10.118 1.00 88.88 95 MET A N 1
ATOM 735 C CA . MET A 1 95 ? -9.142 1.815 9.470 1.00 88.88 95 MET A CA 1
ATOM 736 C C . MET A 1 95 ? -8.052 0.951 8.832 1.00 88.88 95 MET A C 1
ATOM 738 O O . MET A 1 95 ? -7.149 1.480 8.182 1.00 88.88 95 MET A O 1
ATOM 742 N N . LEU A 1 96 ? -8.137 -0.370 8.996 1.00 88.75 96 LEU A N 1
ATOM 743 C CA . LEU A 1 96 ? -7.130 -1.297 8.474 1.00 88.75 96 LEU A CA 1
ATOM 744 C C . LEU A 1 96 ? -6.958 -1.158 6.952 1.00 88.75 96 LEU A C 1
ATOM 746 O O . LEU A 1 96 ? -5.834 -1.195 6.464 1.00 88.75 96 LEU A O 1
ATOM 750 N N . GLU A 1 97 ? -8.057 -0.931 6.233 1.00 90.94 97 GLU A N 1
ATOM 751 C CA . GLU A 1 97 ? -8.098 -0.665 4.794 1.00 90.94 97 GLU A CA 1
ATOM 752 C C . GLU A 1 97 ? -7.268 0.560 4.432 1.00 90.94 97 GLU A C 1
ATOM 754 O O . GLU A 1 97 ? -6.398 0.487 3.577 1.00 90.94 97 GLU A O 1
ATOM 759 N N . VAL A 1 98 ? -7.461 1.661 5.160 1.00 92.00 98 VAL A N 1
ATOM 760 C CA . VAL A 1 98 ? -6.725 2.911 4.935 1.00 92.00 98 VAL A CA 1
ATOM 761 C C . VAL A 1 98 ? -5.238 2.735 5.240 1.00 92.00 98 VAL A C 1
ATOM 763 O O . VAL A 1 98 ? -4.393 3.306 4.556 1.00 92.00 98 VAL A O 1
ATOM 766 N N . LEU A 1 99 ? -4.900 1.943 6.259 1.00 91.88 99 LEU A N 1
ATOM 767 C CA . LEU A 1 99 ? -3.510 1.640 6.589 1.00 91.88 99 LEU A CA 1
ATOM 768 C C . LEU A 1 99 ? -2.840 0.810 5.486 1.00 91.88 99 LEU A C 1
ATOM 770 O O . LEU A 1 99 ? -1.723 1.130 5.081 1.00 91.88 99 LEU A O 1
ATOM 774 N N . ALA A 1 100 ? -3.515 -0.236 5.007 1.00 92.62 100 ALA A N 1
ATOM 775 C CA . ALA A 1 100 ? -3.019 -1.075 3.923 1.00 92.62 100 ALA A CA 1
ATOM 776 C C . ALA A 1 100 ? -2.898 -0.282 2.615 1.00 92.62 100 ALA A C 1
ATOM 778 O O . ALA A 1 100 ? -1.856 -0.354 1.967 1.00 92.62 100 ALA A O 1
ATOM 779 N N . ASP A 1 101 ? -3.909 0.524 2.280 1.00 93.81 101 ASP A N 1
ATOM 780 C CA . ASP A 1 101 ? -3.921 1.394 1.103 1.00 93.81 101 ASP A CA 1
ATOM 781 C C . ASP A 1 101 ? -2.791 2.424 1.164 1.00 93.81 101 ASP A C 1
ATOM 783 O O . ASP A 1 101 ? -2.062 2.561 0.192 1.00 93.81 101 ASP A O 1
ATOM 787 N N . SER A 1 102 ? -2.562 3.076 2.311 1.00 93.44 102 SER A N 1
ATOM 788 C CA . SER A 1 102 ? -1.453 4.034 2.482 1.00 93.44 102 SER A CA 1
ATOM 789 C C . SER A 1 102 ? -0.088 3.381 2.243 1.00 93.44 102 SER A C 1
ATOM 791 O O . SER A 1 102 ? 0.797 3.951 1.601 1.00 93.44 102 SER A O 1
ATOM 793 N N . ILE A 1 103 ? 0.105 2.157 2.747 1.00 93.88 103 ILE A N 1
ATOM 794 C CA . ILE A 1 103 ? 1.352 1.415 2.541 1.00 93.88 103 ILE A CA 1
ATOM 795 C C . ILE A 1 103 ? 1.488 0.986 1.076 1.00 93.88 103 ILE A C 1
ATOM 797 O O . ILE A 1 103 ? 2.572 1.129 0.510 1.00 93.88 103 ILE A O 1
ATOM 801 N N . ASN A 1 104 ? 0.415 0.482 0.462 1.00 94.75 104 ASN A N 1
ATOM 802 C CA . ASN A 1 104 ? 0.412 0.064 -0.938 1.00 94.75 104 ASN A CA 1
ATOM 803 C C . ASN A 1 104 ? 0.594 1.244 -1.897 1.00 94.75 104 ASN A C 1
ATOM 805 O O . ASN A 1 104 ? 1.334 1.103 -2.858 1.00 94.75 104 ASN A O 1
ATOM 809 N N . GLU A 1 105 ? 0.022 2.414 -1.620 1.00 95.06 105 GLU A N 1
ATOM 810 C CA . GLU A 1 105 ? 0.230 3.641 -2.400 1.00 95.06 105 GLU A CA 1
ATOM 811 C C . GLU A 1 105 ? 1.713 4.032 -2.404 1.00 95.06 105 GLU A C 1
ATOM 813 O O . GLU A 1 105 ? 2.320 4.183 -3.462 1.00 95.06 105 GLU A O 1
ATOM 818 N N . LYS A 1 106 ? 2.349 4.068 -1.227 1.00 93.94 106 LYS A N 1
ATOM 819 C CA . LYS A 1 106 ? 3.792 4.345 -1.112 1.00 93.94 106 LYS A CA 1
ATOM 820 C C . LYS A 1 106 ? 4.642 3.265 -1.772 1.00 93.94 106 LYS A C 1
ATOM 822 O O . LYS A 1 106 ? 5.696 3.554 -2.342 1.00 93.94 106 LYS A O 1
ATOM 827 N N . ALA A 1 107 ? 4.222 2.009 -1.668 1.00 93.44 107 ALA A N 1
ATOM 828 C CA . ALA A 1 107 ? 4.894 0.910 -2.341 1.00 93.44 107 ALA A CA 1
ATOM 829 C C . ALA A 1 107 ? 4.775 1.061 -3.860 1.00 93.44 107 ALA A C 1
ATOM 831 O O . ALA A 1 107 ? 5.771 0.923 -4.559 1.00 93.44 107 ALA A O 1
ATOM 832 N N . PHE A 1 108 ? 3.614 1.453 -4.368 1.00 92.38 108 PHE A N 1
ATOM 833 C CA . PHE A 1 108 ? 3.389 1.699 -5.781 1.00 92.38 108 PHE A CA 1
ATOM 834 C C . PHE A 1 108 ? 4.216 2.885 -6.297 1.00 92.38 108 PHE A C 1
ATOM 836 O O . PHE A 1 108 ? 4.872 2.766 -7.328 1.00 92.38 108 PHE A O 1
ATOM 843 N N . ASP A 1 109 ? 4.295 3.986 -5.549 1.00 93.38 109 ASP A N 1
ATOM 844 C CA . ASP A 1 109 ? 5.082 5.167 -5.931 1.00 93.38 109 ASP A CA 1
ATOM 845 C C . ASP A 1 109 ? 6.587 4.889 -6.036 1.00 93.38 109 ASP A C 1
ATOM 847 O O . ASP A 1 109 ? 7.293 5.486 -6.854 1.00 93.38 109 ASP A O 1
ATOM 851 N N . HIS A 1 110 ? 7.101 3.990 -5.195 1.00 92.06 110 HIS A N 1
ATOM 852 C CA . HIS A 1 110 ? 8.524 3.673 -5.154 1.00 92.06 110 HIS A CA 1
ATOM 853 C C . HIS A 1 110 ? 8.856 2.388 -5.916 1.00 92.06 110 HIS A C 1
ATOM 855 O O . HIS A 1 110 ? 9.672 2.406 -6.836 1.00 92.06 110 HIS A O 1
ATOM 861 N N . ILE A 1 111 ? 8.258 1.271 -5.514 1.00 91.06 111 ILE A N 1
ATOM 862 C CA . ILE A 1 111 ? 8.503 -0.084 -6.024 1.00 91.06 111 ILE A CA 1
ATOM 863 C C . ILE A 1 111 ? 7.743 -0.327 -7.335 1.00 91.06 111 ILE A C 1
ATOM 865 O O . ILE A 1 111 ? 8.233 -1.083 -8.174 1.00 91.06 111 ILE A O 1
ATOM 869 N N . GLY A 1 112 ? 6.602 0.337 -7.541 1.00 90.56 112 GLY A N 1
ATOM 870 C CA . GLY A 1 112 ? 5.729 0.108 -8.697 1.00 90.56 112 GLY A CA 1
ATOM 871 C C . GLY A 1 112 ? 4.780 -1.075 -8.524 1.00 90.56 112 GLY A C 1
ATOM 872 O O . GLY A 1 112 ? 4.201 -1.523 -9.511 1.00 90.56 112 GLY A O 1
ATOM 873 N N . ASP A 1 113 ? 4.650 -1.599 -7.303 1.00 92.56 113 ASP A N 1
ATOM 874 C CA . ASP A 1 113 ? 3.819 -2.764 -7.007 1.00 92.56 113 ASP A CA 1
ATOM 875 C C . ASP A 1 113 ? 3.224 -2.700 -5.595 1.00 92.56 113 ASP A C 1
ATOM 877 O O . ASP A 1 113 ? 3.757 -2.026 -4.708 1.00 92.56 113 ASP A O 1
ATOM 881 N N . ASN A 1 114 ? 2.134 -3.436 -5.391 1.00 92.44 114 ASN A N 1
ATOM 882 C CA . ASN A 1 114 ? 1.510 -3.613 -4.088 1.00 92.44 114 ASN A CA 1
ATOM 883 C C . ASN A 1 114 ? 2.262 -4.689 -3.306 1.00 92.44 114 ASN A C 1
ATOM 885 O O . ASN A 1 114 ? 2.482 -5.792 -3.798 1.00 92.44 114 ASN A O 1
ATOM 889 N N . ILE A 1 115 ? 2.622 -4.388 -2.059 1.00 93.19 115 ILE A N 1
ATOM 890 C CA . ILE A 1 115 ? 3.360 -5.330 -1.204 1.00 93.19 115 ILE A CA 1
ATOM 891 C C . ILE A 1 115 ? 2.474 -5.994 -0.148 1.00 93.19 115 ILE A C 1
ATOM 893 O O . ILE A 1 115 ? 2.876 -6.999 0.443 1.00 93.19 115 ILE A O 1
ATOM 897 N N . LEU A 1 116 ? 1.295 -5.422 0.102 1.00 92.50 116 LEU A N 1
ATOM 898 C CA . LEU A 1 116 ? 0.302 -5.936 1.030 1.00 92.50 116 LEU A CA 1
ATOM 899 C C . LEU A 1 116 ? -0.917 -6.462 0.282 1.00 92.50 116 LEU A C 1
ATOM 901 O O . LEU A 1 116 ? -1.433 -5.819 -0.635 1.00 92.50 116 LEU A O 1
ATOM 905 N N . GLU A 1 117 ? -1.419 -7.585 0.771 1.00 91.25 117 GLU A N 1
ATOM 906 C CA . GLU A 1 117 ? -2.738 -8.112 0.468 1.00 91.25 117 GLU A CA 1
ATOM 907 C C . GLU A 1 117 ? -3.652 -7.847 1.666 1.00 91.25 117 GLU A C 1
ATOM 909 O O . GLU A 1 117 ? -3.301 -8.136 2.817 1.00 91.25 117 GLU A O 1
ATOM 914 N N . LEU A 1 118 ? -4.817 -7.262 1.397 1.00 89.94 118 LEU A N 1
ATOM 915 C CA . LEU A 1 118 ? -5.866 -7.078 2.386 1.00 89.94 118 LEU A CA 1
ATOM 916 C C . LEU A 1 118 ? -7.121 -7.807 1.913 1.00 89.94 118 LEU A C 1
ATOM 918 O O . LEU A 1 118 ? -7.864 -7.297 1.076 1.00 89.94 118 LEU A O 1
ATOM 922 N N . ASP A 1 119 ? -7.339 -8.991 2.474 1.00 84.94 119 ASP A N 1
ATOM 923 C CA . ASP A 1 119 ? -8.575 -9.758 2.314 1.00 84.94 119 ASP A CA 1
ATOM 924 C C . ASP A 1 119 ? -9.218 -9.921 3.708 1.00 84.94 119 ASP A C 1
ATOM 926 O O . ASP A 1 119 ? -9.569 -8.931 4.355 1.00 84.94 119 ASP A O 1
ATOM 930 N N . GLU A 1 120 ? -9.286 -11.132 4.262 1.00 79.81 120 GLU A N 1
ATOM 931 C CA . GLU A 1 120 ? -9.767 -11.355 5.634 1.00 79.81 120 GLU A CA 1
ATOM 932 C C . GLU A 1 120 ? -8.815 -10.801 6.711 1.00 79.81 120 GLU A C 1
ATOM 934 O O . GLU A 1 120 ? -9.238 -10.429 7.818 1.00 79.81 120 GLU A O 1
ATOM 939 N N . SER A 1 121 ? -7.522 -10.749 6.401 1.00 82.38 121 SER A N 1
ATOM 940 C CA . SER A 1 121 ? -6.455 -10.213 7.239 1.00 82.38 121 SER A CA 1
ATOM 941 C C . SER A 1 121 ? -5.420 -9.495 6.374 1.00 82.38 121 SER A C 1
ATOM 943 O O . SER A 1 121 ? -5.313 -9.73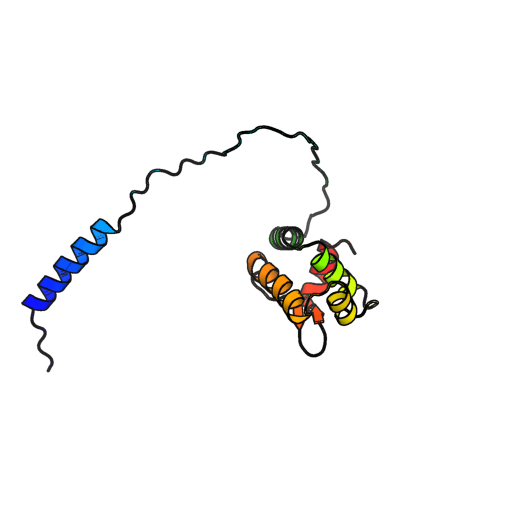7 5.176 1.00 82.38 121 SER A O 1
ATOM 945 N N . MET A 1 122 ? -4.680 -8.569 6.986 1.00 86.94 122 MET A N 1
ATOM 946 C CA . MET A 1 122 ? -3.581 -7.882 6.312 1.00 86.94 122 MET A CA 1
ATOM 947 C C . MET A 1 122 ? -2.357 -8.794 6.332 1.00 86.94 122 MET A C 1
ATOM 949 O O . MET A 1 122 ? -1.946 -9.248 7.402 1.00 86.94 122 MET A O 1
ATOM 953 N N . VAL A 1 123 ? -1.780 -9.054 5.164 1.00 89.62 123 VAL A N 1
ATOM 954 C CA . VAL A 1 123 ? -0.607 -9.919 4.987 1.00 89.62 123 VAL A CA 1
ATOM 955 C C . VAL A 1 123 ? 0.348 -9.301 3.972 1.00 89.62 123 VAL A C 1
ATOM 957 O O . VAL A 1 123 ? -0.065 -8.604 3.053 1.00 89.62 123 VAL A O 1
ATOM 960 N N . ILE A 1 124 ? 1.649 -9.522 4.161 1.00 91.44 124 ILE A N 1
ATOM 961 C CA . ILE A 1 124 ? 2.675 -9.120 3.188 1.00 91.44 124 ILE A CA 1
ATOM 962 C C . ILE A 1 124 ? 2.835 -10.272 2.201 1.00 91.44 124 ILE A C 1
ATOM 964 O O . ILE A 1 124 ? 2.973 -11.412 2.648 1.00 91.44 124 ILE A O 1
ATOM 968 N N . TYR A 1 125 ? 2.878 -9.989 0.897 1.00 92.56 125 TYR A N 1
ATOM 969 C CA . TYR A 1 125 ? 3.177 -11.026 -0.093 1.00 92.56 125 TYR A CA 1
ATOM 970 C C . TYR A 1 125 ? 4.543 -11.663 0.180 1.00 92.56 125 TYR A C 1
ATOM 972 O O . TYR A 1 125 ? 5.525 -10.977 0.486 1.00 92.56 125 TYR A O 1
ATOM 980 N N . ASP A 1 126 ? 4.630 -12.981 0.019 1.00 89.56 126 ASP A N 1
ATOM 981 C CA . ASP A 1 126 ? 5.837 -13.743 0.350 1.00 89.56 126 ASP A CA 1
ATOM 982 C C . ASP A 1 126 ? 7.086 -13.237 -0.391 1.00 89.56 126 ASP A C 1
ATOM 984 O O . ASP A 1 126 ? 8.168 -13.163 0.193 1.00 89.56 126 ASP A O 1
ATOM 988 N N . GLU A 1 127 ? 6.937 -12.796 -1.644 1.00 90.88 127 GLU A N 1
ATOM 989 C CA . GLU A 1 127 ? 8.033 -12.249 -2.459 1.00 90.88 127 GLU A CA 1
ATOM 990 C C . GLU A 1 127 ? 8.629 -10.941 -1.908 1.00 90.88 127 GLU A C 1
ATOM 992 O O . GLU A 1 127 ? 9.790 -10.601 -2.164 1.00 90.88 127 GLU A O 1
ATOM 997 N N . TYR A 1 128 ? 7.840 -10.216 -1.117 1.00 91.44 128 TYR A N 1
ATOM 998 C CA . TYR A 1 128 ? 8.196 -8.933 -0.527 1.00 91.44 128 TYR A CA 1
ATOM 999 C C . TYR A 1 128 ? 8.539 -9.046 0.958 1.00 91.44 128 TYR A C 1
ATOM 1001 O O . TYR A 1 128 ? 9.167 -8.142 1.517 1.00 91.44 128 TYR A O 1
ATOM 1009 N N . ARG A 1 129 ? 8.214 -10.171 1.599 1.00 89.81 129 ARG A N 1
ATOM 1010 C CA . ARG A 1 129 ? 8.437 -10.403 3.029 1.00 89.81 129 ARG A CA 1
ATOM 1011 C C . ARG A 1 129 ? 9.909 -10.287 3.422 1.00 89.81 129 ARG A C 1
ATOM 1013 O O . ARG A 1 129 ? 10.238 -9.529 4.333 1.00 89.81 129 ARG A O 1
ATOM 1020 N N . GLU A 1 130 ? 10.804 -10.978 2.717 1.00 88.81 130 GLU A N 1
ATOM 1021 C CA . GLU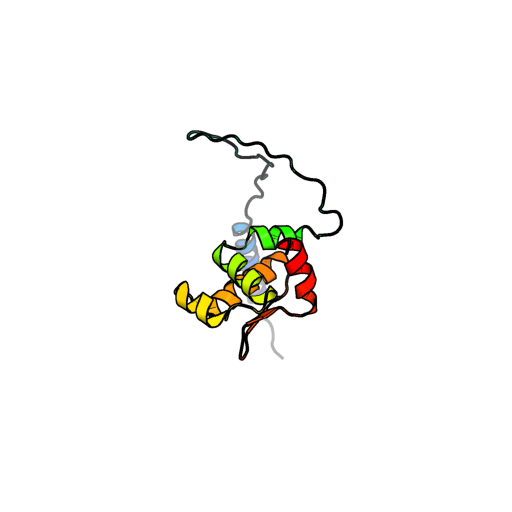 A 1 130 ? 12.249 -10.929 2.997 1.00 88.81 130 GLU A CA 1
ATOM 1022 C C . GLU A 1 130 ? 12.821 -9.521 2.816 1.00 88.81 130 GLU A C 1
ATOM 1024 O O . GLU A 1 130 ? 13.554 -9.028 3.674 1.00 88.81 130 GLU A O 1
ATOM 1029 N N . LYS A 1 131 ? 12.436 -8.835 1.734 1.00 90.12 131 LYS A N 1
ATOM 1030 C CA . LYS A 1 131 ? 12.876 -7.460 1.464 1.00 90.12 131 LYS A CA 1
ATOM 1031 C C . LYS A 1 131 ? 12.408 -6.504 2.559 1.00 90.12 131 LYS A C 1
ATOM 1033 O O . LYS A 1 131 ? 13.187 -5.663 3.003 1.00 90.12 131 LYS A O 1
ATOM 1038 N N . THR A 1 132 ? 11.175 -6.682 3.034 1.00 88.50 132 THR A N 1
ATOM 1039 C CA . THR A 1 132 ? 10.578 -5.886 4.115 1.00 88.50 132 THR A CA 1
ATOM 1040 C C . THR A 1 132 ? 11.326 -6.097 5.437 1.00 88.50 132 THR A C 1
ATOM 1042 O O . THR A 1 132 ? 11.647 -5.130 6.124 1.00 88.50 132 THR A O 1
ATOM 1045 N N . ILE A 1 133 ? 11.700 -7.338 5.764 1.00 89.44 133 ILE A N 1
ATOM 1046 C CA . ILE A 1 133 ? 12.537 -7.657 6.934 1.00 89.44 133 ILE A CA 1
ATOM 1047 C C . ILE A 1 133 ? 13.907 -6.980 6.818 1.00 89.44 133 ILE A C 1
ATOM 1049 O O . ILE A 1 133 ? 14.340 -6.298 7.749 1.00 89.44 133 ILE A O 1
ATOM 1053 N N . MET A 1 134 ? 14.559 -7.094 5.656 1.00 88.50 134 MET A N 1
ATOM 1054 C CA . MET A 1 134 ? 15.874 -6.491 5.427 1.00 88.50 134 MET A CA 1
ATOM 1055 C C . MET A 1 134 ? 15.857 -4.966 5.587 1.00 88.50 134 MET A C 1
ATOM 1057 O O . MET A 1 134 ? 16.775 -4.413 6.192 1.00 88.50 134 MET A O 1
ATOM 1061 N N . ILE A 1 135 ? 14.834 -4.267 5.072 1.00 88.44 135 ILE A N 1
ATOM 1062 C CA . ILE A 1 135 ? 14.755 -2.807 5.240 1.00 88.44 135 ILE A CA 1
ATOM 1063 C C . ILE A 1 135 ? 14.448 -2.406 6.681 1.00 88.44 135 ILE A C 1
ATOM 1065 O O . ILE A 1 135 ? 14.965 -1.387 7.141 1.00 88.44 135 ILE A O 1
ATOM 1069 N N . LEU A 1 136 ? 13.639 -3.179 7.407 1.00 85.62 136 LEU A N 1
ATOM 1070 C CA . LEU A 1 136 ? 13.287 -2.886 8.796 1.00 85.62 136 LEU A CA 1
ATOM 1071 C C . LEU A 1 136 ? 14.405 -3.259 9.777 1.00 85.62 136 LEU A C 1
ATOM 1073 O O . LEU A 1 136 ? 14.470 -2.666 10.851 1.00 85.62 136 LEU A O 1
ATOM 1077 N N . GLY A 1 137 ? 15.327 -4.139 9.379 1.00 82.19 137 GLY A N 1
ATOM 1078 C CA . GLY A 1 137 ? 16.428 -4.607 10.223 1.00 82.19 137 GLY A CA 1
ATOM 1079 C C . GLY A 1 137 ? 15.955 -5.556 11.324 1.00 82.19 137 GLY A C 1
ATOM 1080 O O . GLY A 1 137 ? 16.464 -5.479 12.442 1.00 82.19 137 GLY A O 1
ATOM 1081 N N . LEU A 1 138 ? 14.949 -6.380 11.008 1.00 73.44 138 LEU A N 1
ATOM 1082 C CA . LEU A 1 138 ? 14.349 -7.374 11.904 1.00 73.44 138 LEU A CA 1
ATOM 1083 C C . LEU A 1 138 ? 14.974 -8.765 11.744 1.00 73.44 138 LEU A C 1
ATOM 1085 O O . LEU A 1 138 ? 15.545 -9.044 10.666 1.00 73.44 138 LEU A O 1
#

pLDDT: mean 75.88, std 18.17, range [33.78, 95.06]

Sequence (138 aa):
MVSVNELALNKIRLEAIDTQEKLSIPENNIQMIPIFSNEDKALSVEDSCAANKSSLSDTWISFKNALNEIEIRALSALLQSNRDIKQFADENGIMLEVLADSINEKAFDHIGDNILELDESMVIYDEYREKTIMILGL

Secondary structure (DSSP, 8-state):
-----HHHHHHHHHHHHHHHHHT----------------S-------------TT--HHHHHHHHHS-HHHHHHHHHHHHT-S-HHHHHHHTT--HHHHHHHHHHHHHHHTSS--EEESSSEEE-HHHHHHHHHHHT-

Radius of gyration: 25.92 Å; chains: 1; bounding box: 48×45×69 Å